Protein AF-A0A1Y4CNW3-F1 (afdb_monomer_lite)

Secondary structure (DSSP, 8-state):
-HHHHHHHHHHTT-B-TTSSBBTTSSBS-----TT-PPPPGGG--HHHHHHHHHHHTPPP--TT-HHHHHHHHHHHHT-------HHHHHHHH--B--GGG--TT-EEEES--SSSHHHHHH-EEEEE-SSSEEEEEETTEEEEEEHHHHHHHHTTSS--EEE-GGG----

Sequence (171 aa):
MRERLLAALAERGLLAADGVTTAFGEPAWREVRAGHEPQALMDAGALQRRLVECACGTAAMGEDLCAAWVERAFSRLGMGYVSGDARELCDGFCHLTDTADLLVGMIVAVARDPYGAGGWDHGHVGLYVGDDAVMDCVDGRVRRVPLELWLSAYGVASEPRWGWLGAISLA

Foldseek 3Di:
DLVVQLVVQVVVQQADPVSQAGPQRHGLFDDQDVVLAAAALVNFDPLLQQLLVLLVPQFFPAALCFVVSLQSSCVVSVHHGDDDFLLCQCVVFFDDQRSSPHYRFKKKWWNAADPDPSRHHRNAIWGHHHPQWTWTHHRRGIDIDGVRCVQNRRPSNGHITIGHGVNDDRD

Radius of gyration: 15.12 Å; chains: 1; bounding box: 32×36×40 Å

pLDDT: mean 95.81, std 3.83, range [81.25, 98.81]

Structure (mmCIF, N/CA/C/O backbone):
data_AF-A0A1Y4CNW3-F1
#
_entry.id   AF-A0A1Y4CNW3-F1
#
loop_
_atom_site.group_PDB
_atom_site.id
_atom_site.type_symbol
_atom_site.label_atom_id
_atom_site.label_alt_id
_atom_site.label_comp_id
_atom_site.label_asym_id
_atom_site.label_entity_id
_atom_site.label_seq_id
_atom_site.pdbx_PDB_ins_code
_atom_site.Cartn_x
_atom_site.Cartn_y
_atom_site.Cartn_z
_atom_site.occupancy
_atom_site.B_iso_or_equiv
_atom_site.auth_seq_id
_atom_site.auth_comp_id
_atom_site.auth_asym_id
_atom_site.auth_atom_id
_atom_site.pdbx_PDB_model_num
ATOM 1 N N . MET A 1 1 ? -6.771 -6.717 -15.193 1.00 90.31 1 MET A N 1
ATOM 2 C CA . MET A 1 1 ? -5.902 -5.858 -14.350 1.00 90.31 1 MET A CA 1
ATOM 3 C C . MET A 1 1 ? -4.453 -6.312 -14.442 1.00 90.31 1 MET A C 1
ATOM 5 O O . MET A 1 1 ? -3.651 -5.549 -14.961 1.00 90.31 1 MET A O 1
ATOM 9 N N . ARG A 1 2 ? -4.157 -7.564 -14.065 1.00 96.25 2 ARG A N 1
ATOM 10 C CA . ARG A 1 2 ? -2.844 -8.213 -14.213 1.00 96.25 2 ARG A CA 1
ATOM 11 C C . ARG A 1 2 ? -2.181 -8.007 -15.577 1.00 96.25 2 ARG A C 1
ATOM 13 O O . ARG A 1 2 ? -1.114 -7.421 -15.637 1.00 96.25 2 ARG A O 1
ATOM 20 N N . GLU A 1 3 ? -2.833 -8.403 -16.670 1.00 96.31 3 GLU A N 1
ATOM 21 C CA . GLU A 1 3 ? -2.259 -8.289 -18.026 1.00 96.31 3 GLU A CA 1
ATOM 22 C C . GLU A 1 3 ? -1.850 -6.856 -18.388 1.00 96.31 3 GLU A C 1
ATOM 24 O O . GLU A 1 3 ? -0.786 -6.638 -18.956 1.00 96.31 3 GLU A O 1
ATOM 29 N N . ARG A 1 4 ? -2.664 -5.863 -18.001 1.00 97.12 4 ARG A N 1
ATOM 30 C CA . ARG A 1 4 ? -2.356 -4.443 -18.224 1.00 97.12 4 ARG A CA 1
ATOM 31 C C . ARG A 1 4 ? -1.135 -3.993 -17.427 1.00 97.12 4 ARG A C 1
ATOM 33 O O . ARG A 1 4 ? -0.339 -3.228 -17.955 1.00 97.12 4 ARG A O 1
ATOM 40 N N . LEU A 1 5 ? -0.998 -4.447 -16.178 1.00 97.44 5 LEU A N 1
ATOM 41 C CA . LEU A 1 5 ? 0.190 -4.158 -15.376 1.00 97.44 5 LEU A CA 1
ATOM 42 C C . LEU A 1 5 ? 1.427 -4.807 -16.002 1.00 97.44 5 LEU A C 1
ATOM 44 O O . LEU A 1 5 ? 2.410 -4.117 -16.226 1.00 97.44 5 LEU A O 1
ATOM 48 N N . LEU A 1 6 ? 1.365 -6.099 -16.337 1.00 97.94 6 LEU A N 1
ATOM 49 C CA . LEU A 1 6 ? 2.497 -6.821 -16.924 1.00 97.94 6 LEU A CA 1
ATOM 50 C C . LEU A 1 6 ? 2.944 -6.199 -18.253 1.00 97.94 6 LEU A C 1
ATOM 52 O O . LEU A 1 6 ? 4.139 -6.004 -18.456 1.00 97.94 6 LEU A O 1
ATOM 56 N N . ALA A 1 7 ? 2.001 -5.810 -19.117 1.00 97.69 7 ALA A N 1
ATOM 57 C CA . ALA A 1 7 ? 2.308 -5.066 -20.338 1.00 97.69 7 ALA A CA 1
ATOM 58 C C . ALA A 1 7 ? 3.010 -3.733 -20.026 1.00 97.69 7 ALA A C 1
ATOM 60 O O . ALA A 1 7 ? 4.050 -3.434 -20.604 1.00 97.69 7 ALA A O 1
ATOM 61 N N . ALA A 1 8 ? 2.505 -2.973 -19.050 1.00 97.56 8 ALA A N 1
ATOM 62 C CA . ALA A 1 8 ? 3.096 -1.702 -18.642 1.00 97.56 8 ALA A CA 1
ATOM 63 C C . ALA A 1 8 ? 4.486 -1.843 -17.985 1.00 97.56 8 ALA A C 1
ATOM 65 O O . ALA A 1 8 ? 5.284 -0.906 -18.054 1.00 97.56 8 ALA A O 1
ATOM 66 N N . LEU A 1 9 ? 4.782 -2.978 -17.338 1.00 98.00 9 LEU A N 1
ATOM 67 C CA 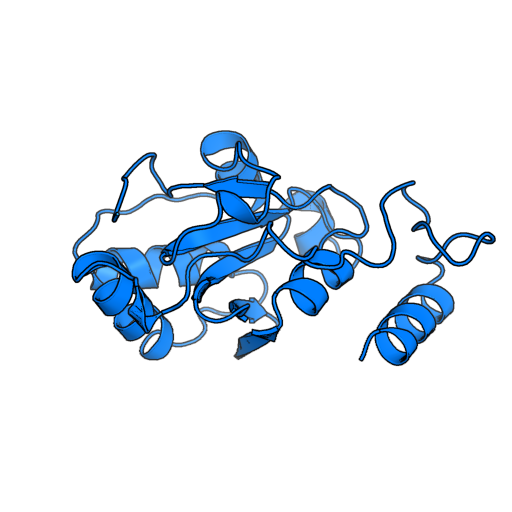. LEU A 1 9 ? 6.123 -3.308 -16.844 1.00 98.00 9 LEU A CA 1
ATOM 68 C C . LEU A 1 9 ? 7.051 -3.678 -18.004 1.00 98.00 9 LEU A C 1
ATOM 70 O O . LEU A 1 9 ? 8.180 -3.195 -18.052 1.00 98.00 9 LEU A O 1
ATOM 74 N N . ALA A 1 10 ? 6.576 -4.483 -18.958 1.00 97.69 10 ALA A N 1
ATOM 75 C CA . ALA A 1 10 ? 7.342 -4.869 -20.140 1.00 97.69 10 ALA A CA 1
ATOM 76 C C . ALA A 1 10 ? 7.722 -3.655 -21.003 1.00 97.69 10 ALA A C 1
ATOM 78 O O . ALA A 1 10 ? 8.883 -3.510 -21.373 1.00 97.69 10 ALA A O 1
ATOM 79 N N . GLU A 1 11 ? 6.781 -2.736 -21.245 1.00 97.69 11 GLU A N 1
ATOM 80 C CA . GLU A 1 11 ? 7.017 -1.476 -21.969 1.00 97.69 11 GLU A CA 1
ATOM 81 C C . GLU A 1 11 ? 8.094 -0.602 -21.308 1.00 97.69 11 GLU A C 1
ATOM 83 O O . GLU A 1 11 ? 8.808 0.131 -21.990 1.00 97.69 11 GLU A O 1
ATOM 88 N N . ARG A 1 12 ? 8.235 -0.698 -19.982 1.00 96.81 12 ARG A N 1
ATOM 89 C CA . ARG A 1 12 ? 9.254 0.014 -19.198 1.00 96.81 12 ARG A CA 1
ATOM 90 C C . ARG A 1 12 ? 10.557 -0.775 -19.025 1.00 96.81 12 ARG A C 1
ATOM 92 O O . ARG A 1 12 ? 11.463 -0.285 -18.359 1.00 96.81 12 ARG A O 1
ATOM 99 N N . GLY A 1 13 ? 10.658 -1.988 -19.572 1.00 97.69 13 GLY A N 1
ATOM 100 C CA . GLY A 1 13 ? 11.807 -2.877 -19.362 1.00 97.69 13 GLY A CA 1
ATOM 101 C C . GLY A 1 13 ? 11.943 -3.390 -17.922 1.00 97.69 13 GLY A C 1
ATOM 102 O O . GLY A 1 13 ? 13.023 -3.807 -17.518 1.00 97.69 13 GLY A O 1
ATOM 103 N N . LEU A 1 14 ? 10.861 -3.341 -17.139 1.00 97.88 14 LEU A N 1
ATOM 104 C CA . LEU A 1 14 ? 10.814 -3.770 -15.738 1.00 97.88 14 LEU A CA 1
ATOM 105 C C . LEU A 1 14 ? 10.329 -5.215 -15.573 1.00 97.88 14 LEU A C 1
ATOM 107 O O . LEU A 1 14 ? 10.399 -5.752 -14.471 1.00 97.88 14 LEU A O 1
ATOM 111 N N . LEU A 1 15 ? 9.838 -5.842 -16.644 1.00 98.25 15 LEU A N 1
ATOM 112 C CA . LEU A 1 15 ? 9.491 -7.262 -16.680 1.00 98.25 15 LEU A CA 1
ATOM 113 C C . LEU A 1 15 ? 10.678 -8.066 -17.222 1.00 98.25 15 LEU A C 1
ATOM 115 O O . LEU A 1 15 ? 11.247 -7.705 -18.254 1.00 98.25 15 LEU A O 1
ATOM 119 N N . ALA A 1 16 ? 11.041 -9.152 -16.546 1.00 97.56 16 ALA A N 1
ATOM 120 C CA . ALA A 1 16 ? 12.076 -10.059 -17.020 1.00 97.56 16 ALA A CA 1
ATOM 121 C C . ALA A 1 16 ? 11.601 -10.869 -18.239 1.00 97.56 16 ALA A C 1
ATOM 123 O O . ALA A 1 16 ? 10.411 -10.969 -18.540 1.00 97.56 16 ALA A O 1
ATOM 124 N N . ALA A 1 17 ? 12.553 -11.489 -18.939 1.00 95.62 17 ALA A N 1
ATOM 125 C CA . ALA A 1 17 ? 12.277 -12.275 -20.142 1.00 95.62 17 ALA A CA 1
ATOM 126 C C . ALA A 1 17 ? 11.401 -13.518 -19.884 1.00 95.62 17 ALA A C 1
ATOM 128 O O . ALA A 1 17 ? 10.800 -14.039 -20.821 1.00 95.62 17 ALA A O 1
ATOM 129 N N . ASP A 1 18 ? 11.324 -13.993 -18.637 1.00 95.88 18 ASP A N 1
ATOM 130 C CA . ASP A 1 18 ? 10.460 -15.112 -18.245 1.00 95.88 18 ASP A CA 1
ATOM 131 C C . ASP A 1 18 ? 8.967 -14.731 -18.177 1.00 95.88 18 ASP A C 1
ATOM 133 O O . ASP A 1 18 ? 8.112 -15.613 -18.133 1.00 95.88 18 ASP A O 1
ATOM 137 N N . GLY A 1 19 ? 8.644 -13.431 -18.181 1.00 94.25 19 GLY A N 1
ATOM 138 C CA . GLY A 1 19 ? 7.283 -12.908 -18.064 1.00 94.25 19 GLY A CA 1
ATOM 139 C C . GLY A 1 19 ? 6.626 -13.104 -16.691 1.00 94.25 19 GLY A C 1
ATOM 140 O O . GLY A 1 19 ? 5.435 -12.822 -16.547 1.00 94.25 19 GLY A O 1
ATOM 141 N N . VAL A 1 20 ? 7.368 -13.587 -15.692 1.00 96.69 20 VAL A N 1
ATOM 142 C CA . VAL A 1 20 ? 6.865 -13.935 -14.352 1.00 96.69 20 VAL A CA 1
ATOM 143 C C . VAL A 1 20 ? 7.581 -13.142 -13.260 1.00 96.69 20 VAL A C 1
ATOM 145 O O . VAL A 1 20 ? 6.958 -12.811 -12.249 1.00 96.69 20 VAL A O 1
ATOM 148 N N . THR A 1 21 ? 8.851 -12.796 -13.464 1.00 98.12 21 THR A N 1
ATOM 149 C CA . THR A 1 21 ? 9.644 -11.975 -12.547 1.00 98.12 21 THR A CA 1
ATOM 150 C C . THR A 1 21 ? 9.885 -10.577 -13.108 1.00 98.12 21 THR A C 1
ATOM 152 O O . THR A 1 21 ? 9.696 -10.300 -14.295 1.00 98.12 21 THR A O 1
ATOM 155 N N . THR A 1 22 ? 10.256 -9.648 -12.239 1.00 98.31 22 THR A N 1
ATOM 156 C CA . THR A 1 22 ? 10.699 -8.312 -12.622 1.00 98.31 22 THR A CA 1
ATOM 157 C C . THR A 1 22 ? 12.183 -8.327 -12.964 1.00 98.31 22 THR A C 1
ATOM 159 O O . THR A 1 22 ? 12.915 -9.256 -12.622 1.00 98.31 22 THR A O 1
ATOM 162 N N . ALA A 1 23 ? 12.668 -7.250 -13.576 1.00 97.69 23 ALA A N 1
ATOM 163 C CA . ALA A 1 23 ? 14.094 -7.048 -13.831 1.00 97.69 23 ALA A CA 1
ATOM 164 C C . ALA A 1 23 ? 14.964 -7.059 -12.551 1.00 97.69 23 ALA A C 1
ATOM 166 O O . ALA A 1 23 ? 16.187 -7.139 -12.648 1.00 97.69 23 ALA A O 1
ATOM 167 N N . PHE A 1 24 ? 14.348 -7.000 -11.366 1.00 97.38 24 PHE A N 1
ATOM 168 C CA . PHE A 1 24 ? 15.013 -7.038 -10.063 1.00 97.38 24 PHE A CA 1
ATOM 169 C C . PHE A 1 24 ? 14.908 -8.404 -9.365 1.00 97.38 24 PHE A C 1
ATOM 171 O O . PHE A 1 24 ? 15.371 -8.543 -8.238 1.00 97.38 24 PHE A O 1
ATOM 178 N N . GLY A 1 25 ? 14.326 -9.415 -10.021 1.00 97.31 25 GLY A N 1
ATOM 179 C CA . GLY A 1 25 ? 14.166 -10.765 -9.467 1.00 97.31 25 GLY A CA 1
ATOM 180 C C . GLY A 1 25 ? 12.958 -10.938 -8.543 1.00 97.31 25 GLY A C 1
ATOM 181 O O . GLY A 1 25 ? 12.766 -12.015 -7.984 1.00 97.31 25 GLY A O 1
ATOM 182 N N . GLU A 1 26 ? 12.124 -9.909 -8.407 1.00 97.88 26 GLU A N 1
ATOM 183 C CA . GLU A 1 26 ? 10.882 -9.955 -7.638 1.00 97.88 26 GLU A CA 1
ATOM 184 C C . GLU A 1 26 ? 9.740 -10.583 -8.458 1.00 97.88 26 GLU A C 1
ATOM 186 O O . GLU A 1 26 ? 9.756 -10.510 -9.688 1.00 97.88 26 GLU A O 1
ATOM 191 N N . PRO A 1 27 ? 8.696 -11.158 -7.838 1.00 97.81 27 PRO A N 1
ATOM 192 C CA . PRO A 1 27 ? 7.484 -11.541 -8.560 1.00 97.81 27 PRO A CA 1
ATOM 193 C C . PRO A 1 27 ? 6.848 -10.350 -9.297 1.00 97.81 27 PRO A C 1
ATOM 195 O O . PRO A 1 27 ? 6.591 -9.302 -8.703 1.00 97.81 27 PRO A O 1
ATOM 198 N N . ALA A 1 28 ? 6.524 -10.510 -10.583 1.00 97.81 28 ALA A N 1
ATOM 199 C CA . ALA A 1 28 ? 5.837 -9.473 -11.363 1.00 97.81 28 ALA A CA 1
ATOM 200 C C . ALA A 1 28 ? 4.333 -9.378 -11.044 1.00 97.81 28 ALA A C 1
ATOM 202 O O . ALA A 1 28 ? 3.678 -8.383 -11.359 1.00 97.81 28 ALA A O 1
ATOM 203 N N . TRP A 1 29 ? 3.775 -10.422 -10.426 1.00 97.88 29 TRP A N 1
ATOM 204 C CA . TRP A 1 29 ? 2.412 -10.448 -9.909 1.00 97.88 29 TRP A CA 1
ATOM 205 C C . TRP A 1 29 ? 2.372 -11.157 -8.556 1.00 97.88 29 TRP A C 1
ATOM 207 O O . TRP A 1 29 ? 2.905 -12.259 -8.422 1.00 97.88 29 TRP A O 1
ATOM 217 N N . ARG A 1 30 ? 1.721 -10.533 -7.574 1.00 96.88 30 ARG A N 1
ATOM 218 C CA . ARG A 1 30 ? 1.490 -11.064 -6.226 1.00 96.88 30 ARG A CA 1
ATOM 219 C C . ARG A 1 30 ? -0.005 -11.267 -6.033 1.00 96.88 30 ARG A C 1
ATOM 221 O O . ARG A 1 30 ? -0.749 -10.301 -5.897 1.00 96.88 30 ARG A O 1
ATOM 228 N N . GLU A 1 31 ? -0.410 -12.527 -6.079 1.00 94.44 31 GLU A N 1
ATOM 229 C CA . GLU A 1 31 ? -1.779 -12.963 -5.815 1.00 94.44 31 GLU A CA 1
ATOM 230 C C . GLU A 1 31 ? -1.973 -13.191 -4.311 1.00 94.44 31 GLU A C 1
ATOM 232 O O . GLU A 1 31 ? -1.092 -13.759 -3.655 1.00 94.44 31 GLU A O 1
ATOM 237 N N . VAL A 1 32 ? -3.122 -12.773 -3.780 1.00 94.19 32 VAL A N 1
ATOM 238 C CA . VAL A 1 32 ? -3.581 -13.166 -2.446 1.00 94.19 32 VAL A CA 1
ATOM 239 C C . VAL A 1 32 ? -4.093 -14.596 -2.558 1.00 94.19 32 VAL A C 1
ATOM 241 O O . VAL A 1 32 ? -5.064 -14.885 -3.255 1.00 94.19 32 VAL A O 1
ATOM 244 N N . ARG A 1 33 ? -3.396 -15.528 -1.909 1.00 92.38 33 ARG A N 1
ATOM 245 C CA . ARG A 1 33 ? -3.725 -16.953 -2.000 1.00 92.38 33 ARG A CA 1
ATOM 246 C C . ARG A 1 33 ? -4.970 -17.262 -1.178 1.00 92.38 33 ARG A C 1
ATOM 248 O O . ARG A 1 33 ? -5.157 -16.704 -0.102 1.00 92.38 33 ARG A O 1
ATOM 255 N N . ALA A 1 34 ? -5.756 -18.228 -1.645 1.00 92.69 34 ALA A N 1
ATOM 256 C CA . ALA A 1 34 ? -6.859 -18.764 -0.858 1.00 92.69 34 ALA A CA 1
ATOM 257 C C . ALA A 1 34 ? -6.355 -19.289 0.501 1.00 92.69 34 ALA A C 1
ATOM 259 O O . ALA A 1 34 ? -5.367 -20.028 0.548 1.00 92.69 34 ALA A O 1
ATOM 260 N N . GLY A 1 35 ? -7.029 -18.919 1.589 1.00 93.50 35 GLY A N 1
ATOM 261 C CA . GLY A 1 35 ? -6.615 -19.202 2.968 1.00 93.50 35 GLY A CA 1
ATOM 262 C C . GLY A 1 35 ? -5.583 -18.226 3.545 1.00 93.50 35 GLY A C 1
ATOM 263 O O . GLY A 1 35 ? -5.184 -18.395 4.695 1.00 93.50 35 GLY A O 1
ATOM 264 N N . HIS A 1 36 ? -5.147 -17.236 2.764 1.00 95.88 36 HIS A N 1
ATOM 265 C CA . HIS A 1 36 ? -4.262 -16.149 3.184 1.00 95.88 36 HIS A CA 1
ATOM 266 C C . HIS A 1 36 ? -4.933 -14.782 2.990 1.00 95.88 36 HIS A C 1
ATOM 268 O O . HIS A 1 36 ? -4.262 -13.774 2.755 1.00 95.88 36 HIS A O 1
ATOM 274 N N . GLU A 1 37 ? -6.265 -14.750 3.026 1.00 97.25 37 GLU A N 1
ATOM 275 C CA . GLU A 1 37 ? -7.030 -13.525 2.870 1.00 97.25 37 GLU A CA 1
ATOM 276 C C . GLU A 1 37 ? -6.763 -12.576 4.054 1.00 97.25 37 GLU A C 1
ATOM 278 O O . GLU A 1 37 ? -6.852 -12.989 5.214 1.00 97.25 37 GLU A O 1
ATOM 283 N N . PRO A 1 38 ? -6.442 -11.301 3.785 1.00 97.81 38 PRO A N 1
ATOM 284 C CA . PRO A 1 38 ? -6.257 -10.294 4.819 1.00 97.81 38 PRO A CA 1
ATOM 285 C C . PRO A 1 38 ? -7.592 -9.902 5.471 1.00 97.81 38 PRO A C 1
ATOM 287 O O . PRO A 1 38 ? -8.676 -10.143 4.938 1.00 97.81 38 PRO A O 1
ATOM 290 N N . GLN A 1 39 ? -7.530 -9.234 6.626 1.00 98.50 39 GLN A N 1
ATOM 291 C CA . GLN A 1 39 ? -8.725 -8.888 7.407 1.00 98.50 39 GLN A CA 1
ATOM 292 C C . GLN A 1 39 ? -9.744 -8.074 6.585 1.00 98.50 39 GLN A C 1
ATOM 294 O O . GLN A 1 39 ? -9.403 -7.031 6.018 1.00 98.50 39 GLN A O 1
ATOM 299 N N . ALA A 1 40 ? -11.010 -8.499 6.571 1.00 98.38 40 ALA A N 1
ATOM 300 C CA . ALA A 1 40 ? -12.108 -7.721 5.999 1.00 98.38 40 ALA A CA 1
ATOM 301 C C . ALA A 1 40 ? -12.436 -6.498 6.873 1.00 98.38 40 ALA A C 1
ATOM 303 O O . ALA A 1 40 ? -12.313 -6.537 8.100 1.00 98.38 40 ALA A O 1
ATOM 304 N N . LEU A 1 41 ? -12.918 -5.404 6.276 1.00 98.19 41 LEU A N 1
ATOM 305 C CA . LEU A 1 41 ? -13.235 -4.182 7.029 1.00 98.19 41 LEU A CA 1
ATOM 306 C C . LEU A 1 41 ? -14.338 -4.415 8.074 1.00 98.19 41 LEU A C 1
ATOM 308 O O . LEU A 1 41 ? -14.353 -3.771 9.125 1.00 98.19 41 LEU A O 1
ATOM 312 N N . MET A 1 42 ? -15.257 -5.343 7.804 1.00 97.62 42 MET A N 1
ATOM 313 C CA . MET A 1 42 ? -16.333 -5.686 8.736 1.00 97.62 42 MET A CA 1
ATOM 314 C C . MET A 1 42 ? -15.847 -6.407 10.000 1.00 97.62 42 MET A C 1
ATOM 316 O O . MET A 1 42 ? -16.476 -6.262 11.049 1.00 97.62 42 MET A O 1
ATOM 320 N N . ASP A 1 43 ? -14.710 -7.099 9.916 1.00 98.00 43 ASP A N 1
ATOM 321 C CA . ASP A 1 43 ? -14.087 -7.820 11.031 1.00 98.00 43 ASP A CA 1
ATOM 322 C C . ASP A 1 43 ? -13.113 -6.934 11.825 1.00 98.00 43 ASP A C 1
ATOM 324 O O . ASP A 1 43 ? -12.514 -7.369 12.809 1.00 98.00 43 ASP A O 1
ATOM 328 N N . ALA A 1 44 ? -12.943 -5.677 11.409 1.00 98.06 44 ALA A N 1
ATOM 329 C CA . ALA A 1 44 ? -12.034 -4.735 12.038 1.00 98.06 44 ALA A CA 1
ATOM 330 C C . ALA A 1 44 ? -12.584 -4.166 13.359 1.00 98.06 44 ALA A C 1
ATOM 332 O O . ALA A 1 44 ? -13.770 -3.841 13.513 1.00 98.06 44 ALA A O 1
ATOM 333 N N . GLY A 1 45 ? -11.692 -3.954 14.323 1.00 98.25 45 GLY A N 1
ATOM 334 C CA . GLY A 1 45 ? -11.958 -3.255 15.573 1.00 98.25 45 GLY A CA 1
ATOM 335 C C . GLY A 1 45 ? -12.380 -1.796 15.366 1.00 98.25 45 GLY A C 1
ATOM 336 O O . GLY A 1 45 ? -12.283 -1.220 14.279 1.00 98.25 45 GLY A O 1
ATOM 337 N N . ALA A 1 46 ? -12.874 -1.166 16.434 1.00 97.81 46 ALA A N 1
ATOM 338 C CA . ALA A 1 46 ? -13.379 0.206 16.364 1.00 97.81 46 ALA A CA 1
ATOM 339 C C . ALA A 1 46 ? -12.281 1.225 16.000 1.00 97.81 46 ALA A C 1
ATOM 341 O O . ALA A 1 46 ? -12.530 2.135 15.211 1.00 97.81 46 ALA A O 1
ATOM 342 N N . LEU A 1 47 ? -11.063 1.074 16.538 1.00 97.62 47 LEU A N 1
ATOM 343 C CA . LEU A 1 47 ? -9.943 1.970 16.223 1.00 97.62 47 LEU A CA 1
ATOM 344 C C . LEU A 1 47 ? -9.451 1.802 14.784 1.00 97.62 47 LEU A C 1
ATOM 346 O O . LEU A 1 47 ? -9.219 2.807 14.116 1.00 97.62 47 LEU A O 1
ATOM 350 N N . GLN A 1 48 ? -9.369 0.565 14.291 1.00 98.56 48 GLN A N 1
ATOM 351 C CA . GLN A 1 48 ? -9.024 0.271 12.897 1.00 98.56 48 GLN A CA 1
ATOM 352 C C . GLN A 1 48 ? -9.999 0.958 11.929 1.00 98.56 48 GLN A C 1
ATOM 354 O O . GLN A 1 48 ? -9.577 1.702 11.046 1.00 98.56 48 GLN A O 1
ATOM 359 N N . ARG A 1 49 ? -11.314 0.803 12.143 1.00 98.50 49 ARG A N 1
ATOM 360 C CA . ARG A 1 49 ? -12.348 1.465 11.324 1.00 98.50 49 ARG A CA 1
ATOM 361 C C . ARG A 1 49 ? -12.262 2.988 11.385 1.00 98.50 49 ARG A C 1
ATOM 363 O O . ARG A 1 49 ? -12.310 3.643 10.347 1.00 98.50 49 ARG A O 1
ATOM 370 N N . ARG A 1 50 ? -12.054 3.555 12.578 1.00 98.25 50 ARG A N 1
ATOM 371 C CA . ARG A 1 50 ? -11.847 5.003 12.731 1.00 98.25 50 ARG A CA 1
ATOM 372 C C . ARG A 1 50 ? -10.611 5.499 11.982 1.00 98.25 50 ARG A C 1
ATOM 374 O O . ARG A 1 50 ? -10.644 6.604 11.445 1.00 98.25 50 ARG A O 1
ATOM 381 N N . LEU A 1 51 ? -9.529 4.720 11.923 1.00 98.38 51 LEU A N 1
ATOM 382 C CA . LEU A 1 51 ? -8.359 5.091 11.125 1.00 98.38 51 LEU A CA 1
ATOM 383 C C . LEU A 1 51 ? -8.699 5.133 9.632 1.00 98.38 51 LEU A C 1
ATOM 385 O O . LEU A 1 51 ? -8.313 6.083 8.955 1.00 98.38 51 LEU A O 1
ATOM 389 N N . VAL A 1 52 ? -9.456 4.152 9.131 1.00 98.44 52 VAL A N 1
ATOM 390 C CA . VAL A 1 52 ? -9.915 4.131 7.732 1.00 98.44 52 VAL A CA 1
ATOM 391 C C . VAL A 1 52 ? -10.760 5.368 7.411 1.00 98.44 52 VAL A C 1
ATOM 393 O O . VAL A 1 52 ? -10.538 6.012 6.386 1.00 98.44 52 VAL A O 1
ATOM 396 N N . GLU A 1 53 ? -11.670 5.766 8.303 1.00 98.19 53 GLU A N 1
ATOM 397 C CA . GLU A 1 53 ? -12.432 7.018 8.170 1.00 98.19 53 GLU A CA 1
ATOM 398 C C . GLU A 1 53 ? -11.512 8.251 8.133 1.00 98.19 53 GLU A C 1
ATOM 400 O O . GLU A 1 53 ? -11.672 9.129 7.278 1.00 98.19 53 GLU A O 1
ATOM 405 N N . CYS A 1 54 ? -10.508 8.310 9.018 1.00 97.94 54 CYS A N 1
ATOM 406 C CA . CYS A 1 54 ? -9.522 9.391 9.031 1.00 97.94 54 CYS A CA 1
ATOM 407 C C . CYS A 1 54 ? -8.734 9.448 7.717 1.00 97.94 54 CYS A C 1
ATOM 409 O O . CYS A 1 54 ? -8.551 10.538 7.169 1.00 97.94 54 CYS A O 1
ATOM 411 N N . ALA A 1 55 ? -8.306 8.298 7.195 1.00 97.50 55 ALA A N 1
ATOM 412 C CA . ALA A 1 55 ? -7.596 8.185 5.926 1.00 97.50 55 ALA A CA 1
ATOM 413 C C . ALA A 1 55 ? -8.467 8.659 4.754 1.00 97.50 55 ALA A C 1
ATOM 415 O O . ALA A 1 55 ? -8.022 9.490 3.963 1.00 97.50 55 ALA A O 1
ATOM 416 N N . CYS A 1 56 ? -9.736 8.238 4.700 1.00 96.94 56 CYS A N 1
ATOM 417 C CA . CYS A 1 56 ? -10.701 8.690 3.692 1.00 96.94 56 CYS A CA 1
ATOM 418 C C . CYS A 1 56 ? -10.920 10.208 3.718 1.00 96.94 56 CYS A C 1
ATOM 420 O O . CYS A 1 56 ? -11.067 10.832 2.670 1.00 96.94 56 CYS A O 1
ATOM 422 N N . GLY A 1 57 ? -10.930 10.819 4.906 1.00 96.06 57 GLY A N 1
ATOM 423 C CA . GLY A 1 57 ? -11.072 12.268 5.048 1.00 96.06 57 GLY A CA 1
ATOM 424 C C . GLY A 1 57 ? -9.784 13.063 4.813 1.00 96.06 57 GLY A C 1
ATOM 425 O O . GLY A 1 57 ? -9.828 14.299 4.823 1.00 96.06 57 GLY A O 1
ATOM 426 N N . THR A 1 58 ? -8.623 12.413 4.693 1.00 96.25 58 THR A N 1
ATOM 427 C CA . THR A 1 58 ? -7.317 13.084 4.607 1.00 96.25 58 THR A CA 1
ATOM 428 C C . THR A 1 58 ? -6.985 13.431 3.163 1.00 96.25 58 THR A C 1
ATOM 430 O O . THR A 1 58 ? -6.848 12.552 2.319 1.00 96.25 58 THR A O 1
ATOM 433 N N . ALA A 1 59 ? -6.846 14.730 2.883 1.00 93.62 59 ALA A N 1
ATOM 434 C CA . ALA A 1 59 ? -6.446 15.226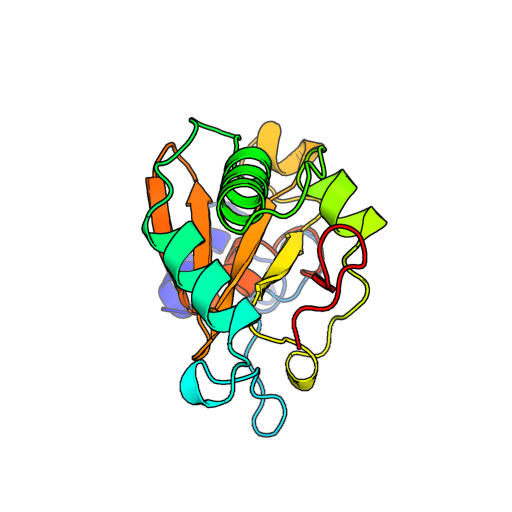 1.570 1.00 93.62 59 ALA A CA 1
ATOM 435 C C . ALA A 1 59 ? -4.996 14.839 1.237 1.00 93.62 59 ALA A C 1
ATOM 437 O O . ALA A 1 59 ? -4.176 14.655 2.137 1.00 93.62 59 ALA A O 1
ATOM 438 N N . ALA A 1 60 ? -4.682 14.764 -0.058 1.00 91.50 60 ALA A N 1
ATOM 439 C CA . ALA A 1 60 ? -3.315 14.560 -0.524 1.00 91.50 60 ALA A CA 1
ATOM 440 C C . ALA A 1 60 ? -2.393 15.690 -0.034 1.00 91.50 60 ALA A C 1
ATOM 442 O O . ALA A 1 60 ? -2.800 16.853 0.008 1.00 91.50 60 ALA A O 1
ATOM 443 N N . MET A 1 61 ? -1.158 15.340 0.330 1.00 81.69 61 MET A N 1
ATOM 444 C CA . MET A 1 61 ? -0.188 16.282 0.906 1.00 81.69 61 MET A CA 1
ATOM 445 C C . MET A 1 61 ? 0.792 16.857 -0.134 1.00 81.69 61 MET A C 1
ATOM 447 O O . MET A 1 61 ? 1.478 17.826 0.170 1.00 81.69 61 MET A O 1
ATOM 451 N N . GLY A 1 62 ? 0.821 16.310 -1.355 1.00 81.25 62 GLY A N 1
ATOM 452 C CA . GLY A 1 62 ? 1.702 16.709 -2.461 1.00 81.25 62 GLY A CA 1
ATOM 453 C C . GLY A 1 62 ? 2.278 15.494 -3.196 1.00 81.25 62 GLY A C 1
ATOM 454 O O . GLY A 1 62 ? 1.899 14.358 -2.902 1.00 81.25 62 GLY A O 1
ATOM 455 N N . GLU A 1 63 ? 3.161 15.732 -4.165 1.00 81.25 63 GLU A N 1
ATOM 456 C CA . GLU A 1 63 ? 3.983 14.680 -4.787 1.00 81.25 63 GLU A CA 1
ATOM 457 C C . GLU A 1 63 ? 5.006 14.149 -3.769 1.00 81.25 63 GLU A C 1
ATOM 459 O O . GLU A 1 63 ? 5.440 14.899 -2.898 1.00 81.25 63 GLU A O 1
ATOM 464 N N . ASP A 1 64 ? 5.331 12.853 -3.830 1.00 81.56 64 ASP A N 1
ATOM 465 C CA . ASP A 1 64 ? 6.297 12.168 -2.948 1.00 81.56 64 ASP A CA 1
ATOM 466 C C . ASP A 1 64 ? 6.036 12.273 -1.427 1.00 81.56 64 ASP A C 1
ATOM 468 O O . ASP A 1 64 ? 6.905 12.001 -0.603 1.00 81.56 64 ASP A O 1
ATOM 472 N N . LEU A 1 65 ? 4.810 12.619 -1.022 1.00 91.69 65 LEU A N 1
ATOM 473 C CA . LEU A 1 65 ? 4.412 12.784 0.383 1.00 91.69 65 LEU A CA 1
ATOM 474 C C . LEU A 1 65 ? 3.471 11.668 0.870 1.00 91.69 65 LEU A C 1
ATOM 476 O O . LEU A 1 65 ? 2.551 11.909 1.658 1.00 91.69 65 LEU A O 1
ATOM 480 N N . CYS A 1 66 ? 3.701 10.433 0.410 1.00 95.44 66 CYS A N 1
ATOM 481 C CA . CYS A 1 66 ? 2.913 9.256 0.793 1.00 95.44 66 CYS A CA 1
ATOM 482 C C . CYS A 1 66 ? 2.979 8.976 2.305 1.00 95.44 66 CYS A C 1
ATOM 484 O O . CYS A 1 66 ? 1.937 8.819 2.946 1.00 95.44 66 CYS A O 1
ATOM 486 N N . ALA A 1 67 ? 4.175 9.025 2.899 1.00 95.81 67 ALA A N 1
ATOM 487 C CA . ALA A 1 67 ? 4.370 8.845 4.337 1.00 95.81 67 ALA A CA 1
ATOM 488 C C . ALA A 1 67 ? 3.698 9.957 5.162 1.00 95.81 67 ALA A C 1
ATOM 490 O O . ALA A 1 67 ? 2.985 9.669 6.122 1.00 95.81 67 ALA A O 1
ATOM 491 N N . ALA A 1 68 ? 3.813 11.217 4.730 1.00 94.94 68 ALA A N 1
ATOM 492 C CA . ALA A 1 68 ? 3.163 12.346 5.399 1.00 94.94 68 ALA A CA 1
ATOM 493 C C . ALA A 1 68 ? 1.625 12.252 5.361 1.00 94.94 68 ALA A C 1
ATOM 495 O O . ALA A 1 68 ? 0.944 12.681 6.296 1.00 94.94 68 ALA A O 1
ATOM 496 N N . TRP A 1 69 ? 1.051 11.682 4.295 1.00 96.56 69 TRP A N 1
ATOM 497 C CA . TRP A 1 69 ? -0.385 11.400 4.233 1.00 96.56 69 TRP A CA 1
ATOM 498 C C . TRP A 1 69 ? -0.804 10.330 5.255 1.00 96.56 69 TRP A C 1
ATOM 500 O O . TRP A 1 69 ? -1.789 10.534 5.971 1.00 96.56 69 TRP A O 1
ATOM 510 N N . VAL A 1 70 ? -0.040 9.236 5.382 1.00 96.62 70 VAL A N 1
ATOM 511 C CA . VAL A 1 70 ? -0.277 8.201 6.406 1.00 96.62 70 VAL A CA 1
A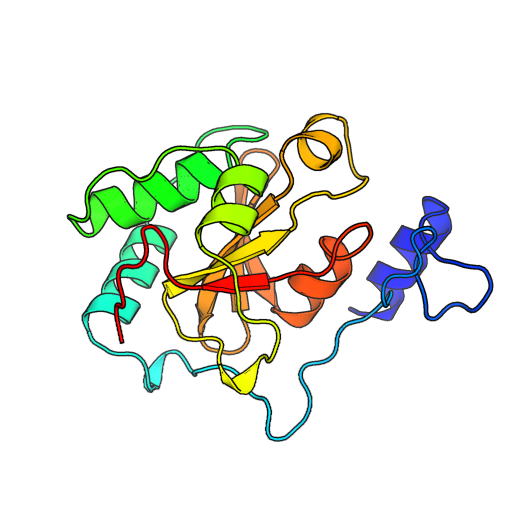TOM 512 C C . VAL A 1 70 ? -0.171 8.804 7.809 1.00 96.62 70 VAL A C 1
ATOM 514 O O . VAL A 1 70 ? -1.100 8.679 8.607 1.00 96.62 70 VAL A O 1
ATOM 517 N N . GLU A 1 71 ? 0.908 9.533 8.092 1.00 95.25 71 GLU A N 1
ATOM 518 C CA . GLU A 1 71 ? 1.132 10.230 9.362 1.00 95.25 71 GLU A CA 1
ATOM 519 C C . GLU A 1 71 ? -0.046 11.155 9.711 1.00 95.25 71 GLU A C 1
ATOM 521 O O . GLU A 1 71 ? -0.542 11.165 10.840 1.00 95.25 71 GLU A O 1
ATOM 526 N N . ARG A 1 72 ? -0.577 11.889 8.725 1.00 95.06 72 ARG A N 1
ATOM 527 C CA . ARG A 1 72 ? -1.740 12.765 8.905 1.00 95.06 72 ARG A CA 1
ATOM 528 C C . ARG A 1 72 ? -3.018 11.996 9.246 1.00 95.06 72 ARG A C 1
ATOM 530 O O . ARG A 1 72 ? -3.811 12.497 10.050 1.00 95.06 72 ARG A O 1
ATOM 537 N N . ALA A 1 73 ? -3.232 10.816 8.667 1.00 96.00 73 ALA A N 1
ATOM 538 C CA . ALA A 1 73 ? -4.371 9.965 9.005 1.00 96.00 73 ALA A CA 1
ATOM 539 C C . ALA A 1 73 ? -4.293 9.483 10.466 1.00 96.00 73 ALA A C 1
ATOM 541 O O . ALA A 1 73 ? -5.278 9.599 11.199 1.00 96.00 73 ALA A O 1
ATOM 542 N N . PHE A 1 74 ? -3.112 9.048 10.920 1.00 96.00 74 PHE A N 1
ATOM 543 C CA . PHE A 1 74 ? -2.868 8.664 12.319 1.00 96.00 74 PHE A CA 1
ATOM 544 C C . PHE A 1 74 ? -2.990 9.852 13.286 1.00 96.00 74 PHE A C 1
ATOM 546 O O . PHE A 1 74 ? -3.642 9.741 14.326 1.00 96.00 74 PHE A O 1
ATOM 553 N N . SER A 1 75 ? -2.471 11.022 12.907 1.00 94.75 75 SER A N 1
ATOM 554 C CA . SER A 1 75 ? -2.619 12.268 13.669 1.00 94.75 75 SER A CA 1
ATOM 555 C C . SER A 1 75 ? -4.090 12.622 13.918 1.00 94.75 75 SER A C 1
ATOM 557 O O . SER A 1 75 ? -4.484 12.954 15.036 1.00 94.75 75 SER A O 1
ATOM 559 N N . ARG A 1 76 ? -4.947 12.474 12.900 1.00 95.19 76 ARG A N 1
ATOM 560 C CA . ARG A 1 76 ? -6.400 12.702 13.018 1.00 95.19 76 ARG A CA 1
ATOM 561 C C . ARG A 1 76 ? -7.116 11.668 13.882 1.00 95.19 76 ARG A C 1
ATOM 563 O O . ARG A 1 76 ? -8.126 12.001 14.501 1.00 95.19 76 ARG A O 1
ATOM 570 N N . LEU A 1 77 ? -6.591 10.446 13.962 1.00 95.19 77 LEU A N 1
ATOM 571 C CA . LEU A 1 77 ? -7.080 9.435 14.900 1.00 95.19 77 LEU A CA 1
ATOM 572 C C . LEU A 1 77 ? -6.789 9.816 16.365 1.00 95.19 77 LEU A C 1
ATOM 574 O O . LEU A 1 77 ? -7.444 9.292 17.269 1.00 95.19 77 LEU A O 1
ATOM 578 N N . GLY A 1 78 ? -5.857 10.750 16.592 1.00 93.69 78 GLY A N 1
ATOM 579 C CA . GLY A 1 78 ? -5.351 11.147 17.906 1.00 93.69 78 GLY A CA 1
ATOM 580 C C . GLY A 1 78 ? -4.082 10.397 18.311 1.00 93.69 78 GLY A C 1
ATOM 581 O O . GLY A 1 78 ? -3.677 10.472 19.469 1.00 93.69 78 GLY A O 1
ATOM 582 N N . MET A 1 79 ? -3.464 9.667 17.380 1.00 85.81 79 MET A N 1
ATOM 583 C CA . MET A 1 79 ? -2.157 9.054 17.591 1.00 85.81 79 MET A CA 1
ATOM 584 C C . MET A 1 79 ? -1.074 10.070 17.240 1.00 85.81 79 MET A C 1
ATOM 586 O O . MET A 1 79 ? -1.264 10.899 16.356 1.00 85.81 79 MET A O 1
ATOM 590 N N . GLY A 1 80 ? 0.025 10.077 17.992 1.00 82.62 80 GLY A N 1
ATOM 591 C CA . GLY A 1 80 ? 1.114 11.031 17.787 1.00 82.62 80 GLY A CA 1
ATOM 592 C C . GLY A 1 80 ? 1.765 10.921 16.405 1.00 82.62 80 GLY A C 1
ATOM 593 O O . GLY A 1 80 ? 1.347 10.152 15.541 1.00 82.62 80 GLY A O 1
ATOM 594 N N . TYR A 1 81 ? 2.824 11.696 16.205 1.00 82.44 81 TYR A N 1
ATOM 595 C CA . TYR A 1 81 ? 3.550 11.707 14.942 1.00 82.44 81 TYR A CA 1
ATOM 596 C C . TYR A 1 81 ? 4.600 10.595 14.911 1.00 82.44 81 TYR A C 1
ATOM 598 O O . TYR A 1 81 ? 5.448 10.510 15.800 1.00 82.44 81 TYR A O 1
ATOM 606 N N . VAL A 1 82 ? 4.538 9.764 13.873 1.00 84.19 82 VAL A N 1
ATOM 607 C CA . VAL A 1 82 ? 5.616 8.857 13.474 1.00 84.19 82 VAL A CA 1
ATOM 608 C C . VAL A 1 82 ? 6.100 9.362 12.124 1.00 84.19 82 VAL A C 1
ATOM 610 O O . VAL A 1 82 ? 5.404 9.200 11.126 1.00 84.19 82 VAL A O 1
ATOM 613 N N . SER A 1 83 ? 7.245 10.041 12.131 1.00 86.56 83 SER A N 1
ATOM 614 C CA . SER A 1 83 ? 7.826 10.678 10.951 1.00 86.56 83 SER A CA 1
ATOM 615 C C . SER A 1 83 ? 8.861 9.781 10.289 1.00 86.56 83 SER A C 1
ATOM 617 O O . SER A 1 83 ? 9.573 9.046 10.973 1.00 86.56 83 SER A O 1
ATOM 619 N N . GLY A 1 84 ? 9.002 9.938 8.984 1.00 91.88 84 GLY A N 1
ATOM 620 C CA . GLY A 1 84 ? 10.035 9.307 8.179 1.00 91.88 84 GLY A CA 1
ATOM 621 C C . GLY A 1 84 ? 9.579 9.199 6.734 1.00 91.88 84 GLY A C 1
ATOM 622 O O . GLY A 1 84 ? 8.421 9.491 6.415 1.00 91.88 84 GLY A O 1
ATOM 623 N N . ASP A 1 85 ? 10.482 8.785 5.861 1.00 94.88 85 ASP A N 1
ATOM 624 C CA . ASP A 1 85 ? 10.113 8.371 4.513 1.00 94.88 85 ASP A CA 1
ATOM 625 C C . ASP A 1 85 ? 9.559 6.932 4.484 1.00 94.88 85 ASP A C 1
ATOM 627 O O . ASP A 1 85 ? 9.571 6.211 5.485 1.00 94.88 85 ASP A O 1
ATOM 631 N N . ALA A 1 86 ? 9.011 6.493 3.348 1.00 96.56 86 ALA A N 1
ATOM 632 C CA . ALA A 1 86 ? 8.373 5.179 3.275 1.00 96.56 86 ALA A CA 1
ATOM 633 C C . ALA A 1 86 ? 9.352 4.012 3.507 1.00 96.56 86 ALA A C 1
ATOM 635 O O . ALA A 1 86 ? 8.936 2.980 4.038 1.00 96.56 86 ALA A O 1
ATOM 636 N N . ARG A 1 87 ? 10.641 4.169 3.182 1.00 97.56 87 ARG A N 1
ATOM 637 C CA . ARG A 1 87 ? 11.697 3.198 3.479 1.00 97.56 87 ARG A CA 1
ATOM 638 C C . ARG A 1 87 ? 11.949 3.126 4.974 1.00 97.56 87 ARG A C 1
ATOM 640 O O . ARG A 1 87 ? 11.939 2.024 5.510 1.00 97.56 87 ARG A O 1
ATOM 647 N N . GLU A 1 88 ? 12.124 4.261 5.642 1.00 97.31 88 GLU A N 1
ATOM 648 C CA . GLU A 1 88 ? 12.317 4.315 7.094 1.00 97.31 88 GLU A CA 1
ATOM 649 C C . GLU A 1 88 ? 11.133 3.677 7.82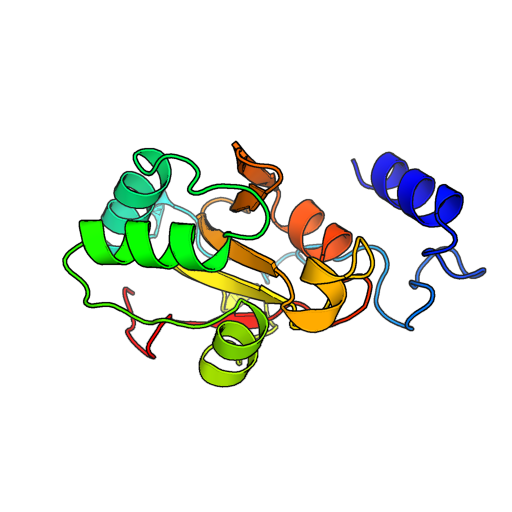9 1.00 97.31 88 GLU A C 1
ATOM 651 O O . GLU A 1 88 ? 11.327 2.874 8.745 1.00 97.31 88 GLU A O 1
ATOM 656 N N . LEU A 1 89 ? 9.901 3.960 7.387 1.00 97.31 89 LEU A N 1
ATOM 657 C CA . LEU A 1 89 ? 8.704 3.325 7.940 1.00 97.31 89 LEU A CA 1
ATOM 658 C C . LEU A 1 89 ? 8.669 1.815 7.660 1.00 97.31 89 LEU A C 1
ATOM 660 O O . LEU A 1 89 ? 8.312 1.036 8.545 1.00 97.31 89 LEU A O 1
ATOM 664 N N . CYS A 1 90 ? 9.054 1.392 6.453 1.00 97.38 90 CYS A N 1
ATOM 665 C CA . CYS A 1 90 ? 9.109 -0.019 6.078 1.00 97.38 90 CYS A CA 1
ATOM 666 C C . CYS A 1 90 ? 10.136 -0.788 6.919 1.00 97.38 90 CYS A C 1
ATOM 668 O O . CYS A 1 90 ? 9.819 -1.836 7.473 1.00 97.38 90 CYS A O 1
ATOM 670 N N . ASP A 1 91 ? 11.356 -0.273 7.044 1.00 96.75 91 ASP A N 1
ATOM 671 C CA . ASP A 1 91 ? 12.431 -0.924 7.796 1.00 96.75 91 ASP A CA 1
ATOM 672 C C . ASP A 1 91 ? 12.172 -0.903 9.309 1.00 96.75 91 ASP A C 1
ATOM 674 O O . ASP A 1 91 ? 12.520 -1.854 10.012 1.00 96.75 91 ASP A O 1
ATOM 678 N N . GLY A 1 92 ? 11.534 0.158 9.812 1.00 97.00 92 GLY A N 1
ATOM 679 C CA . GLY A 1 92 ? 11.245 0.324 11.234 1.00 97.00 92 GLY A CA 1
ATOM 680 C C . GLY A 1 92 ? 10.027 -0.450 11.739 1.00 97.00 92 GLY A C 1
ATOM 681 O O . GLY A 1 92 ? 10.017 -0.844 12.904 1.00 97.00 92 GLY A O 1
ATOM 682 N N . PHE A 1 93 ? 9.000 -0.650 10.901 1.00 97.25 93 PHE A N 1
ATOM 683 C CA . PHE A 1 93 ? 7.691 -1.130 11.367 1.00 97.25 93 PHE A CA 1
ATOM 684 C C . PHE A 1 93 ? 7.066 -2.253 10.533 1.00 97.25 93 PHE A C 1
ATOM 686 O O . PHE A 1 93 ? 6.091 -2.854 10.990 1.00 97.25 93 PHE A O 1
ATOM 693 N N . CYS A 1 94 ? 7.590 -2.557 9.341 1.00 97.94 94 CYS A N 1
ATOM 694 C CA . CYS A 1 94 ? 7.040 -3.603 8.483 1.00 97.94 94 CYS A CA 1
ATOM 695 C C . CYS A 1 94 ? 7.882 -4.882 8.548 1.00 97.94 94 CYS A C 1
ATOM 697 O O . CYS A 1 94 ? 8.940 -4.988 7.926 1.00 97.94 94 CYS A O 1
ATOM 699 N N . HIS A 1 95 ? 7.391 -5.880 9.281 1.00 96.75 95 HIS A N 1
ATOM 700 C CA . HIS A 1 95 ? 8.091 -7.155 9.497 1.00 96.75 95 HIS A CA 1
ATOM 701 C C . HIS A 1 95 ? 7.309 -8.375 9.000 1.00 96.75 95 HIS A C 1
ATOM 703 O O . HIS A 1 95 ? 7.820 -9.491 9.064 1.00 96.75 95 HIS A O 1
ATOM 709 N N . LEU A 1 96 ? 6.082 -8.170 8.522 1.00 97.94 96 LEU A N 1
ATOM 710 C CA . LEU A 1 96 ? 5.191 -9.221 8.048 1.00 97.94 96 LEU A CA 1
ATOM 711 C C . LEU A 1 96 ? 5.159 -9.246 6.515 1.00 97.94 96 LEU A C 1
ATOM 713 O O . LEU A 1 96 ? 5.233 -8.194 5.873 1.00 97.94 96 LEU A O 1
ATOM 717 N N . THR A 1 97 ? 5.034 -10.452 5.958 1.00 96.56 97 THR A N 1
ATOM 718 C CA . THR A 1 97 ? 4.963 -10.722 4.509 1.00 96.56 97 THR A CA 1
ATOM 719 C C . THR A 1 97 ? 3.866 -11.720 4.120 1.00 96.56 97 THR A C 1
ATOM 721 O O . THR A 1 97 ? 3.575 -11.860 2.933 1.00 96.56 97 THR A O 1
ATOM 724 N N . ASP A 1 98 ? 3.213 -12.386 5.083 1.00 97.25 98 ASP A N 1
ATOM 725 C CA . ASP A 1 98 ? 2.059 -13.262 4.829 1.00 97.25 98 ASP A CA 1
ATOM 726 C C . ASP A 1 98 ? 0.738 -12.487 4.941 1.00 97.25 98 ASP A C 1
ATOM 728 O O . ASP A 1 98 ? 0.477 -11.821 5.947 1.00 97.25 98 ASP A O 1
ATOM 732 N N . THR A 1 99 ? -0.041 -12.444 3.852 1.00 97.62 99 THR A N 1
ATOM 733 C CA . THR A 1 99 ? -1.242 -11.599 3.768 1.00 97.62 99 THR A CA 1
ATOM 734 C C . THR A 1 99 ? -2.310 -12.021 4.770 1.00 97.62 99 THR A C 1
ATOM 736 O O . THR A 1 99 ? -3.125 -11.186 5.145 1.00 97.62 99 THR A O 1
ATOM 739 N N . ALA A 1 100 ? -2.244 -13.251 5.289 1.00 97.69 100 ALA A N 1
ATOM 740 C CA . ALA A 1 100 ? -3.071 -13.696 6.408 1.00 97.69 100 ALA A CA 1
ATOM 741 C C . ALA A 1 100 ? -2.868 -12.842 7.678 1.00 97.69 100 ALA A C 1
ATOM 743 O O . ALA A 1 100 ? -3.794 -12.673 8.470 1.00 97.69 100 ALA A O 1
ATOM 744 N N . ASP A 1 101 ? -1.670 -12.274 7.862 1.00 98.00 101 ASP A N 1
ATOM 745 C CA . ASP A 1 101 ? -1.323 -11.430 9.011 1.00 98.00 101 ASP A CA 1
ATOM 746 C C . ASP A 1 101 ? -1.624 -9.939 8.770 1.00 98.00 101 ASP A C 1
ATOM 748 O O . ASP A 1 101 ? -1.393 -9.100 9.647 1.00 98.00 101 ASP A O 1
ATOM 752 N N . LEU A 1 102 ? -2.104 -9.568 7.577 1.00 98.62 102 LEU A N 1
ATOM 753 C CA . LEU A 1 102 ? -2.372 -8.177 7.229 1.00 98.62 102 LEU A CA 1
ATOM 754 C C . LEU A 1 102 ? -3.724 -7.722 7.798 1.00 98.62 102 LEU A C 1
ATOM 756 O O . LEU A 1 102 ? -4.799 -8.125 7.345 1.00 98.62 102 LEU A O 1
ATOM 760 N N . LEU A 1 103 ? -3.658 -6.824 8.782 1.00 98.75 103 LEU A N 1
ATOM 761 C CA . LEU A 1 103 ? -4.819 -6.298 9.500 1.00 98.75 103 LEU A CA 1
ATOM 762 C C . LEU A 1 103 ? -5.134 -4.852 9.110 1.00 98.75 103 LEU A C 1
ATOM 764 O O . LEU A 1 103 ? -4.246 -4.061 8.785 1.00 98.75 103 LEU A O 1
ATOM 768 N N . VAL A 1 104 ? -6.416 -4.482 9.171 1.00 98.81 104 VAL A N 1
ATOM 769 C CA . VAL A 1 104 ? -6.899 -3.133 8.836 1.00 98.81 104 VAL A CA 1
ATOM 770 C C . VAL A 1 104 ? -6.162 -2.086 9.668 1.00 98.81 104 VAL A C 1
ATOM 772 O O . VAL A 1 104 ? -6.074 -2.180 10.891 1.00 98.81 104 VAL A O 1
ATOM 775 N N . GLY A 1 105 ? -5.640 -1.057 9.010 1.00 98.38 105 GLY A N 1
ATOM 776 C CA . GLY A 1 105 ? -4.866 0.001 9.648 1.00 98.38 105 GLY A CA 1
ATOM 777 C C . GLY A 1 105 ? -3.361 -0.263 9.742 1.00 98.38 105 GLY A C 1
ATOM 778 O O . GLY A 1 105 ? -2.634 0.647 10.139 1.00 98.38 105 GLY A O 1
ATOM 779 N N . MET A 1 106 ? -2.872 -1.446 9.358 1.00 98.81 106 MET A N 1
ATOM 780 C CA . MET A 1 106 ? -1.440 -1.636 9.121 1.00 98.81 106 MET A CA 1
ATOM 781 C C . MET A 1 106 ? -0.988 -0.819 7.909 1.00 98.81 106 MET A C 1
ATOM 783 O O . MET A 1 106 ? -1.721 -0.664 6.924 1.00 98.81 106 MET A O 1
ATOM 787 N N . ILE A 1 107 ? 0.241 -0.311 7.976 1.00 98.62 107 ILE A N 1
ATOM 788 C CA . ILE A 1 107 ? 0.891 0.275 6.807 1.00 98.62 107 ILE A CA 1
ATOM 789 C C . ILE A 1 107 ? 1.380 -0.846 5.892 1.00 98.62 107 ILE A C 1
ATOM 791 O O . ILE A 1 107 ? 1.832 -1.884 6.370 1.00 98.62 107 ILE A O 1
ATOM 795 N N . VAL A 1 108 ? 1.290 -0.629 4.584 1.00 98.69 108 VAL A N 1
ATOM 796 C CA . VAL A 1 108 ? 1.835 -1.517 3.550 1.00 98.69 108 VAL A CA 1
ATOM 797 C C . VAL A 1 108 ? 2.892 -0.717 2.806 1.00 98.69 108 VAL A C 1
ATOM 799 O O . VAL A 1 108 ? 2.581 0.354 2.286 1.00 98.69 108 VAL A O 1
ATOM 802 N N . ALA A 1 109 ? 4.138 -1.184 2.798 1.00 98.44 109 ALA A N 1
ATOM 803 C CA . ALA A 1 109 ? 5.271 -0.392 2.336 1.00 98.44 109 ALA A CA 1
ATOM 804 C C . ALA A 1 109 ? 6.270 -1.209 1.509 1.00 98.44 109 ALA A C 1
ATOM 806 O O . ALA A 1 109 ? 6.450 -2.407 1.724 1.00 98.44 109 ALA A O 1
ATOM 807 N N . VAL A 1 110 ? 6.966 -0.530 0.601 1.00 98.12 110 VAL A N 1
ATOM 808 C CA . VAL A 1 110 ? 8.174 -1.021 -0.076 1.00 98.12 110 VAL A CA 1
ATOM 809 C C . VAL A 1 110 ? 9.321 -0.067 0.219 1.00 98.12 110 VAL A C 1
ATOM 811 O O . VAL A 1 110 ? 9.129 1.146 0.247 1.00 98.12 110 VAL A O 1
ATOM 814 N N . ALA A 1 111 ? 10.528 -0.596 0.413 1.00 96.88 111 ALA A N 1
ATOM 815 C CA . ALA A 1 111 ? 11.705 0.235 0.668 1.00 96.88 111 ALA A CA 1
ATOM 816 C C . ALA A 1 111 ? 12.245 0.917 -0.604 1.00 96.88 111 ALA A C 1
ATOM 818 O O . ALA A 1 111 ? 13.106 1.797 -0.522 1.00 96.88 111 ALA A O 1
ATOM 819 N N . ARG A 1 112 ? 11.806 0.467 -1.786 1.00 96.44 112 ARG A N 1
ATOM 820 C CA . ARG A 1 112 ? 12.278 0.932 -3.094 1.00 96.44 112 ARG A CA 1
ATOM 821 C C . ARG A 1 112 ? 11.284 0.557 -4.193 1.00 96.44 112 ARG A C 1
ATOM 823 O O . ARG A 1 112 ? 10.891 -0.606 -4.277 1.00 96.44 112 ARG A O 1
ATOM 830 N N . ASP A 1 113 ? 10.995 1.492 -5.090 1.00 94.81 113 ASP A N 1
ATOM 831 C CA . ASP A 1 113 ? 10.356 1.236 -6.384 1.00 94.81 113 ASP A CA 1
ATOM 832 C C . ASP A 1 113 ? 11.116 1.937 -7.536 1.00 94.81 113 ASP A C 1
ATOM 834 O O . ASP A 1 113 ? 11.913 2.844 -7.291 1.00 94.81 113 ASP A O 1
ATOM 838 N N . PRO A 1 114 ? 10.956 1.494 -8.798 1.00 95.88 114 PRO A N 1
ATOM 839 C CA . PRO A 1 114 ? 11.770 1.975 -9.914 1.00 95.88 114 PRO A CA 1
ATOM 840 C C . PRO A 1 114 ? 11.116 3.097 -10.745 1.00 95.88 114 PRO A C 1
ATOM 842 O O . PRO A 1 114 ? 11.498 3.281 -11.902 1.00 95.88 114 PRO A O 1
ATOM 845 N N . TYR A 1 115 ? 10.117 3.824 -10.228 1.00 93.12 115 TYR A N 1
ATOM 846 C CA . TYR A 1 115 ? 9.352 4.791 -11.038 1.00 93.12 115 TYR A CA 1
ATOM 847 C C . TYR A 1 115 ? 9.901 6.222 -11.033 1.00 93.12 115 TYR A C 1
ATOM 849 O O . TYR A 1 115 ? 9.427 7.063 -11.796 1.00 93.12 115 TYR A O 1
ATOM 857 N N . GLY A 1 116 ? 10.928 6.494 -10.231 1.00 91.50 116 GLY A N 1
ATOM 858 C CA . GLY A 1 116 ? 11.607 7.784 -10.158 1.00 91.50 116 GLY A CA 1
ATOM 859 C C . GLY A 1 116 ? 12.636 7.807 -9.032 1.00 91.50 116 GLY A C 1
ATOM 860 O O . GLY A 1 116 ? 12.763 6.840 -8.287 1.00 91.50 116 GLY A O 1
ATOM 861 N N . ALA A 1 117 ? 13.368 8.916 -8.893 1.00 90.56 117 ALA A N 1
ATOM 862 C CA . ALA A 1 117 ? 14.350 9.070 -7.815 1.00 90.56 117 ALA A CA 1
ATOM 863 C C . ALA A 1 117 ? 13.693 8.994 -6.425 1.00 90.56 117 ALA A C 1
ATOM 865 O O . ALA A 1 117 ? 14.218 8.317 -5.549 1.00 90.56 117 ALA A O 1
ATOM 866 N N . GLY A 1 118 ? 12.509 9.601 -6.262 1.00 89.94 118 GLY A N 1
ATOM 867 C CA . GLY A 1 118 ? 11.731 9.545 -5.022 1.00 89.94 118 GLY A CA 1
ATOM 868 C C . GLY A 1 118 ? 11.417 8.110 -4.600 1.00 89.94 118 GLY A C 1
ATOM 869 O O . GLY A 1 118 ? 11.861 7.670 -3.548 1.00 89.94 118 GLY A O 1
ATOM 870 N N . GLY A 1 119 ? 10.755 7.334 -5.461 1.00 92.19 119 GLY A N 1
ATOM 871 C CA . GLY A 1 119 ? 10.476 5.918 -5.195 1.00 92.19 119 GLY A CA 1
ATOM 872 C C . GLY A 1 119 ? 11.736 5.062 -5.012 1.00 92.19 119 GLY A C 1
ATOM 873 O O . GLY A 1 119 ? 11.776 4.155 -4.176 1.00 92.19 119 GLY A O 1
ATOM 874 N N . TRP A 1 120 ? 12.818 5.380 -5.729 1.00 95.88 120 TRP A N 1
ATOM 875 C CA . TRP A 1 120 ? 14.077 4.646 -5.617 1.00 95.88 120 TRP A CA 1
ATOM 876 C C . TRP A 1 120 ? 14.788 4.889 -4.284 1.00 95.88 120 TRP A C 1
ATOM 878 O O . TRP A 1 120 ? 15.362 3.955 -3.722 1.00 95.88 120 TRP A O 1
ATOM 888 N N . ASP A 1 121 ? 14.761 6.112 -3.763 1.00 94.81 121 ASP A N 1
ATOM 889 C CA . ASP A 1 121 ? 15.482 6.491 -2.547 1.00 94.81 121 ASP A CA 1
ATOM 890 C C . ASP A 1 121 ? 14.617 6.431 -1.288 1.00 94.81 121 ASP A C 1
ATOM 892 O O . ASP A 1 121 ? 15.146 6.138 -0.220 1.00 94.81 121 ASP A O 1
ATOM 896 N N . HIS A 1 122 ? 13.307 6.608 -1.415 1.00 95.19 122 HIS A N 1
ATOM 897 C CA . HIS A 1 122 ? 12.383 6.730 -0.288 1.00 95.19 122 HIS A CA 1
ATOM 898 C C . HIS A 1 122 ? 11.302 5.651 -0.264 1.00 95.19 122 HIS A C 1
ATOM 900 O O . HIS A 1 122 ? 10.628 5.516 0.749 1.00 95.19 122 HIS A O 1
ATOM 906 N N . GLY A 1 123 ? 11.142 4.860 -1.330 1.00 96.56 123 GLY A N 1
ATOM 907 C CA . GLY A 1 123 ? 10.108 3.830 -1.414 1.00 96.56 123 GLY A CA 1
ATOM 908 C C . GLY A 1 123 ? 8.691 4.398 -1.513 1.00 96.56 123 GLY A C 1
ATOM 909 O O . GLY A 1 123 ? 8.486 5.566 -1.838 1.00 96.56 123 GLY A O 1
ATOM 910 N N . HIS A 1 124 ? 7.700 3.563 -1.196 1.00 97.62 124 HIS A N 1
ATOM 911 C CA . HIS A 1 124 ? 6.290 3.959 -1.199 1.00 97.62 124 HIS A CA 1
ATOM 912 C C . HIS A 1 124 ? 5.508 3.268 -0.086 1.00 97.62 124 HIS A C 1
ATOM 914 O O . HIS A 1 124 ? 5.781 2.113 0.245 1.00 97.62 124 HIS A O 1
ATOM 920 N N . VAL A 1 125 ? 4.525 3.968 0.484 1.00 98.25 125 VAL A N 1
ATOM 921 C CA . VAL A 1 125 ? 3.697 3.470 1.590 1.00 98.25 125 VAL A CA 1
ATOM 922 C C . VAL A 1 125 ? 2.224 3.806 1.384 1.00 98.25 125 VAL A C 1
ATOM 924 O O . VAL A 1 125 ? 1.859 4.890 0.926 1.00 98.25 125 VAL A O 1
ATOM 927 N N . GLY A 1 126 ? 1.371 2.860 1.756 1.00 98.19 126 GLY A N 1
ATOM 928 C CA . GLY A 1 126 ? -0.071 3.012 1.857 1.00 98.19 126 GLY A CA 1
ATOM 929 C C . GLY A 1 126 ? -0.602 2.449 3.172 1.00 98.19 126 GLY A C 1
ATOM 930 O O . GLY A 1 126 ? 0.142 1.960 4.022 1.00 98.19 126 GLY A O 1
ATOM 931 N N . LEU A 1 127 ? -1.917 2.514 3.328 1.00 98.50 127 LEU A N 1
ATOM 932 C CA . LEU A 1 127 ? -2.660 1.982 4.459 1.00 98.50 127 LEU A CA 1
ATOM 933 C C . LEU A 1 127 ? -3.565 0.848 3.982 1.00 98.50 127 LEU A C 1
ATOM 935 O O . LEU A 1 127 ? -4.355 1.048 3.055 1.00 98.50 127 LEU A O 1
ATOM 939 N N . TYR A 1 128 ? -3.502 -0.317 4.623 1.00 98.81 128 TYR A N 1
ATOM 940 C CA . TYR A 1 128 ? -4.480 -1.369 4.368 1.00 98.81 128 TYR A CA 1
ATOM 941 C C . TYR A 1 128 ? -5.822 -0.999 5.007 1.00 98.81 128 TYR A C 1
ATOM 943 O O . TYR A 1 128 ? -5.903 -0.743 6.209 1.00 98.81 128 TYR A O 1
ATOM 951 N N . VAL A 1 129 ? -6.881 -0.942 4.198 1.00 98.69 129 VAL A N 1
ATOM 952 C CA . VAL A 1 129 ? -8.206 -0.449 4.621 1.00 98.69 129 VAL A CA 1
ATOM 953 C C . VAL A 1 129 ? -9.270 -1.543 4.685 1.00 98.69 129 VAL A C 1
ATOM 955 O O . VAL A 1 129 ? -10.451 -1.235 4.842 1.00 98.69 129 VAL A O 1
ATOM 958 N N . GLY A 1 130 ? -8.852 -2.805 4.587 1.00 98.50 130 GLY A N 1
ATOM 959 C CA . GLY A 1 130 ? -9.747 -3.954 4.549 1.00 98.50 130 GLY A CA 1
ATOM 960 C C . GLY A 1 130 ? -10.284 -4.253 3.154 1.00 98.50 130 GLY A C 1
ATOM 961 O O . GLY A 1 130 ? -10.185 -3.434 2.232 1.00 98.50 130 GLY A O 1
ATOM 962 N N . ASP A 1 131 ? -10.877 -5.437 3.028 1.00 98.00 131 ASP A N 1
ATOM 963 C CA . ASP A 1 131 ? -11.529 -5.929 1.809 1.00 98.00 131 ASP A CA 1
ATOM 964 C C . ASP A 1 131 ? -10.575 -5.924 0.601 1.00 98.00 131 ASP A C 1
ATOM 966 O O . ASP A 1 131 ? -10.883 -5.345 -0.446 1.00 98.00 131 ASP A O 1
ATOM 970 N N . ASP A 1 132 ? -9.375 -6.487 0.787 1.00 98.00 132 ASP A N 1
ATOM 971 C CA . ASP A 1 132 ? -8.332 -6.577 -0.241 1.00 98.00 132 ASP A CA 1
ATOM 972 C C . ASP A 1 132 ? -7.998 -5.226 -0.885 1.00 98.00 132 ASP A C 1
ATOM 974 O O . ASP A 1 132 ? -7.749 -5.133 -2.090 1.00 98.00 132 ASP A O 1
ATOM 978 N N . ALA A 1 133 ? -8.001 -4.145 -0.099 1.00 98.56 133 ALA A N 1
ATOM 979 C CA . ALA A 1 133 ? -7.743 -2.807 -0.606 1.00 98.56 133 ALA A CA 1
ATOM 980 C C . ALA A 1 133 ? -6.706 -2.034 0.210 1.00 98.56 133 ALA A C 1
ATOM 982 O O . ALA A 1 133 ? -6.687 -2.045 1.442 1.00 98.56 133 ALA A O 1
ATOM 983 N N . VAL A 1 134 ? -5.889 -1.276 -0.517 1.00 98.69 134 VAL A N 1
ATOM 984 C CA . VAL A 1 134 ? -4.932 -0.313 0.028 1.00 98.69 134 VAL A CA 1
ATOM 985 C C . VAL A 1 134 ? -5.353 1.085 -0.401 1.00 98.69 134 VAL A C 1
ATOM 987 O O . VAL A 1 134 ? -5.774 1.302 -1.542 1.00 98.69 134 VAL A O 1
ATOM 990 N N . MET A 1 135 ? -5.243 2.037 0.518 1.00 98.56 135 MET A N 1
ATOM 991 C CA . MET A 1 135 ? -5.284 3.456 0.196 1.00 98.56 135 MET A CA 1
ATOM 992 C C . MET A 1 135 ? -3.883 4.045 0.248 1.00 98.56 135 MET A C 1
ATOM 994 O O . MET A 1 135 ? -3.163 3.845 1.221 1.00 98.56 135 MET A O 1
ATOM 998 N N . ASP A 1 136 ? -3.506 4.784 -0.783 1.00 97.44 136 ASP A N 1
ATOM 999 C CA . ASP A 1 136 ? -2.217 5.458 -0.869 1.00 97.44 136 ASP A CA 1
ATOM 1000 C C . ASP A 1 136 ? -2.367 6.872 -1.436 1.00 97.44 136 ASP A C 1
ATOM 1002 O O . ASP A 1 136 ? -3.385 7.226 -2.043 1.00 97.44 136 ASP A O 1
ATOM 1006 N N . CYS A 1 137 ? -1.341 7.692 -1.210 1.00 94.88 137 CYS A N 1
ATOM 1007 C CA . CYS A 1 137 ? -1.208 9.013 -1.808 1.00 94.88 137 CYS A CA 1
ATOM 1008 C C . CYS A 1 137 ?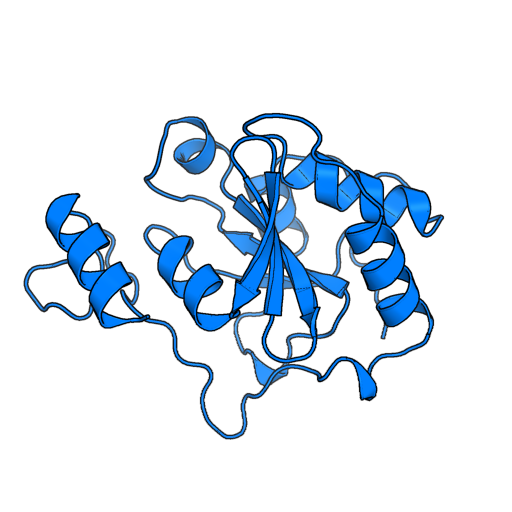 -0.057 8.989 -2.814 1.00 94.88 137 CYS A C 1
ATOM 1010 O O . CYS A 1 137 ? 1.085 8.765 -2.428 1.00 94.88 137 CYS A O 1
ATOM 1012 N N . VAL A 1 138 ? -0.354 9.228 -4.088 1.00 91.31 138 VAL A N 1
ATOM 1013 C CA . VAL A 1 138 ? 0.625 9.261 -5.184 1.00 91.31 138 VAL A CA 1
ATOM 1014 C C . VAL A 1 138 ? 0.238 10.360 -6.170 1.00 91.31 138 VAL A C 1
ATOM 1016 O O . VAL A 1 138 ? -0.952 10.613 -6.364 1.00 91.31 138 VAL A O 1
ATOM 1019 N N . ASP A 1 139 ? 1.218 11.044 -6.763 1.00 86.56 139 ASP A N 1
ATOM 1020 C CA . ASP A 1 139 ? 1.008 12.120 -7.747 1.00 86.56 139 ASP A CA 1
ATOM 1021 C C . ASP A 1 139 ? -0.018 13.180 -7.286 1.00 86.56 139 ASP A C 1
ATOM 1023 O O . ASP A 1 139 ? -0.910 13.599 -8.032 1.00 86.56 139 ASP A O 1
ATOM 1027 N N . GLY A 1 140 ? 0.034 13.552 -6.000 1.00 86.38 140 GLY A N 1
ATOM 1028 C CA . GLY A 1 140 ? -0.885 14.523 -5.401 1.00 86.38 140 GLY A CA 1
ATOM 1029 C C . GLY A 1 140 ? -2.344 14.054 -5.302 1.00 86.38 140 GLY A C 1
ATOM 1030 O O . GLY A 1 140 ? -3.250 14.882 -5.187 1.00 86.38 140 GLY A O 1
ATOM 1031 N N . ARG A 1 141 ? -2.607 12.742 -5.351 1.00 92.44 141 ARG A N 1
ATOM 1032 C CA . ARG A 1 141 ? -3.954 12.160 -5.268 1.00 92.44 141 ARG A CA 1
ATOM 1033 C C . ARG A 1 141 ? -4.003 11.028 -4.257 1.00 92.44 141 ARG A C 1
ATOM 1035 O O . ARG A 1 141 ? -3.136 10.164 -4.238 1.00 92.44 141 ARG A O 1
ATOM 1042 N N . VAL A 1 142 ? -5.081 10.997 -3.479 1.00 96.06 142 VAL A N 1
ATOM 1043 C CA . VAL A 1 142 ? -5.438 9.834 -2.663 1.00 96.06 142 VAL A CA 1
ATOM 1044 C C . VAL A 1 142 ? -6.311 8.917 -3.499 1.00 96.06 142 VAL A C 1
ATOM 1046 O O . VAL A 1 142 ? -7.258 9.371 -4.148 1.00 96.06 142 VAL A O 1
ATOM 1049 N N . ARG A 1 143 ? -6.009 7.626 -3.483 1.00 96.81 143 ARG A N 1
ATOM 1050 C CA . ARG A 1 143 ? -6.801 6.611 -4.177 1.00 96.81 143 ARG A CA 1
ATOM 1051 C C . ARG A 1 143 ? -6.979 5.383 -3.297 1.00 96.81 143 ARG A C 1
ATOM 1053 O O . ARG A 1 143 ? -6.241 5.182 -2.342 1.00 96.81 143 ARG A O 1
ATOM 1060 N N . ARG A 1 144 ? -7.963 4.560 -3.653 1.00 98.06 144 ARG A N 1
ATOM 1061 C CA . ARG A 1 144 ? -8.146 3.199 -3.143 1.00 98.06 144 ARG A CA 1
ATOM 1062 C C . ARG A 1 144 ? -7.928 2.245 -4.307 1.00 98.06 144 ARG A C 1
ATOM 1064 O O . ARG A 1 144 ? -8.548 2.419 -5.356 1.00 98.06 144 ARG A O 1
ATOM 1071 N N . VAL A 1 145 ? -7.050 1.268 -4.134 1.00 98.12 145 VAL A N 1
ATOM 1072 C CA . VAL A 1 145 ? -6.708 0.280 -5.162 1.00 98.12 145 VAL A CA 1
ATOM 1073 C C . VAL A 1 145 ? -6.742 -1.133 -4.580 1.00 98.12 145 VAL A C 1
ATOM 1075 O O . VAL A 1 145 ? -6.559 -1.290 -3.372 1.00 98.12 145 VAL A O 1
ATOM 1078 N N . PRO A 1 146 ? -6.965 -2.167 -5.412 1.00 98.25 146 PRO A N 1
ATOM 1079 C CA . PRO A 1 146 ? -6.840 -3.551 -4.969 1.00 98.25 146 PRO A CA 1
ATOM 1080 C C . PRO A 1 146 ? -5.439 -3.847 -4.420 1.00 98.25 146 PRO A C 1
ATOM 1082 O O . PRO A 1 146 ? -4.444 -3.389 -4.990 1.00 98.25 146 PRO A O 1
ATOM 1085 N N . LEU A 1 147 ? -5.362 -4.640 -3.353 1.00 98.50 147 LEU A N 1
ATOM 1086 C CA . LEU A 1 147 ? -4.128 -5.010 -2.662 1.00 98.50 147 LEU A CA 1
ATOM 1087 C C . LEU A 1 147 ? -3.141 -5.675 -3.623 1.00 98.50 147 LEU A C 1
ATOM 1089 O O . LEU A 1 147 ? -2.022 -5.197 -3.761 1.00 98.50 147 LEU A O 1
ATOM 1093 N N . GLU A 1 148 ? -3.566 -6.694 -4.371 1.00 98.12 148 GLU A N 1
ATOM 1094 C CA . GLU A 1 148 ? -2.715 -7.379 -5.358 1.00 98.12 148 GLU A CA 1
ATOM 1095 C C . GLU A 1 148 ? -2.112 -6.426 -6.393 1.00 98.12 148 GLU A C 1
ATOM 1097 O O . GLU A 1 148 ? -0.942 -6.549 -6.765 1.00 98.12 148 GLU A O 1
ATOM 1102 N N . LEU A 1 149 ? -2.904 -5.449 -6.854 1.00 98.31 149 LEU A N 1
ATOM 1103 C CA . LEU A 1 149 ? -2.421 -4.437 -7.787 1.00 98.31 149 LEU A CA 1
ATOM 1104 C C . LEU A 1 149 ? -1.344 -3.581 -7.128 1.00 98.31 149 LEU A C 1
ATOM 1106 O O . LEU A 1 149 ? -0.312 -3.350 -7.749 1.00 98.31 149 LEU A O 1
ATOM 1110 N N . TRP A 1 150 ? -1.576 -3.122 -5.898 1.00 98.38 150 TRP A N 1
ATOM 1111 C CA . TRP A 1 150 ? -0.615 -2.307 -5.160 1.00 98.38 150 TRP A CA 1
ATOM 1112 C C . TRP A 1 150 ? 0.688 -3.078 -4.907 1.00 98.38 150 TRP A C 1
ATOM 1114 O O . TRP A 1 150 ? 1.761 -2.601 -5.274 1.00 98.38 150 TRP A O 1
ATOM 1124 N N . LEU A 1 151 ? 0.592 -4.307 -4.384 1.00 98.50 151 LEU A N 1
ATOM 1125 C CA . LEU A 1 151 ? 1.732 -5.184 -4.100 1.00 98.50 151 LEU A CA 1
ATOM 1126 C C . LEU A 1 151 ? 2.541 -5.498 -5.363 1.00 98.50 151 LEU A C 1
ATOM 1128 O O . LEU A 1 151 ? 3.767 -5.534 -5.324 1.00 98.50 151 LEU A O 1
ATOM 1132 N N . SER A 1 152 ? 1.871 -5.720 -6.493 1.00 98.38 152 SER A N 1
ATOM 1133 C CA . SER A 1 152 ? 2.539 -6.021 -7.764 1.00 98.38 152 SER A CA 1
ATOM 1134 C C . SER A 1 152 ? 3.144 -4.777 -8.412 1.00 98.38 152 SER A C 1
ATOM 1136 O O . SER A 1 152 ? 4.222 -4.852 -8.991 1.00 98.38 152 SER A O 1
ATOM 1138 N N . ALA A 1 153 ? 2.463 -3.631 -8.325 1.00 97.56 153 ALA A N 1
ATOM 1139 C CA . ALA A 1 153 ? 2.930 -2.388 -8.926 1.00 97.56 153 ALA A CA 1
ATOM 1140 C C . ALA A 1 153 ? 4.112 -1.790 -8.158 1.00 97.56 153 ALA A C 1
ATOM 1142 O O . ALA A 1 153 ? 5.061 -1.348 -8.790 1.00 97.56 153 ALA A O 1
ATOM 1143 N N . TYR A 1 154 ? 4.093 -1.785 -6.826 1.00 97.81 154 TYR A N 1
ATOM 1144 C CA . TYR A 1 154 ? 5.180 -1.205 -6.030 1.00 97.81 154 TYR A CA 1
ATOM 1145 C C . TYR A 1 154 ? 6.255 -2.222 -5.650 1.00 97.81 154 TYR A C 1
ATOM 1147 O O . TYR A 1 154 ? 7.421 -1.858 -5.527 1.00 97.81 154 TYR A O 1
ATOM 1155 N N . GLY A 1 155 ? 5.909 -3.509 -5.573 1.00 97.88 155 GLY A N 1
ATOM 1156 C CA . GLY A 1 155 ? 6.842 -4.593 -5.261 1.00 97.88 155 GLY A CA 1
ATOM 1157 C C . GLY A 1 155 ? 7.808 -4.963 -6.389 1.00 97.88 155 GLY A C 1
ATOM 1158 O O . GLY A 1 155 ? 8.253 -6.105 -6.474 1.00 97.88 155 GLY A O 1
ATOM 1159 N N . VAL A 1 156 ? 8.087 -4.048 -7.319 1.00 97.94 156 VAL A N 1
ATOM 1160 C CA . VAL A 1 156 ? 8.876 -4.358 -8.517 1.00 97.94 156 VAL A CA 1
ATOM 1161 C C . VAL A 1 156 ? 10.359 -4.491 -8.201 1.00 97.94 156 VAL A C 1
ATOM 1163 O O . VAL A 1 156 ? 11.020 -5.334 -8.801 1.00 97.94 156 VAL A O 1
ATOM 1166 N N . ALA A 1 157 ? 10.873 -3.670 -7.283 1.00 97.75 157 ALA A N 1
ATOM 1167 C CA . ALA A 1 157 ? 12.293 -3.614 -6.925 1.00 97.75 157 ALA A CA 1
ATOM 1168 C C . ALA A 1 157 ? 12.587 -4.034 -5.473 1.00 97.75 157 ALA A C 1
ATOM 1170 O O . ALA A 1 157 ? 13.752 -4.155 -5.101 1.00 97.75 157 ALA A O 1
ATOM 1171 N N . SER A 1 158 ? 11.553 -4.212 -4.650 1.00 97.38 158 SER A N 1
ATOM 1172 C CA . SER A 1 158 ? 11.645 -4.604 -3.243 1.00 97.38 158 SER A CA 1
ATOM 1173 C C . SER A 1 158 ? 10.384 -5.363 -2.857 1.00 97.38 158 SER A C 1
ATOM 1175 O O . SER A 1 158 ? 9.290 -4.941 -3.224 1.00 97.38 158 SER A O 1
ATOM 1177 N N . GLU A 1 159 ? 10.518 -6.421 -2.060 1.00 97.56 159 GLU A N 1
ATOM 1178 C CA . GLU A 1 159 ? 9.372 -7.120 -1.477 1.00 97.56 159 GLU A CA 1
ATOM 1179 C C . GLU A 1 159 ? 8.507 -6.150 -0.638 1.00 97.56 159 GLU A C 1
ATOM 1181 O O . GLU A 1 159 ? 9.044 -5.429 0.214 1.00 97.56 159 GLU A O 1
ATOM 1186 N N . PRO A 1 160 ? 7.181 -6.088 -0.874 1.00 98.31 160 PRO A N 1
ATOM 1187 C CA . PRO A 1 160 ? 6.261 -5.370 -0.001 1.00 98.31 160 PRO A CA 1
ATOM 1188 C C . PRO A 1 160 ? 6.148 -6.029 1.372 1.00 98.31 160 PRO A C 1
ATOM 1190 O O . PRO A 1 160 ? 6.017 -7.246 1.471 1.00 98.31 160 PRO A O 1
ATOM 1193 N N . ARG A 1 161 ? 6.124 -5.212 2.423 1.00 98.62 161 ARG A N 1
ATOM 1194 C CA . ARG A 1 161 ? 5.965 -5.652 3.815 1.00 98.62 161 ARG A CA 1
ATOM 1195 C C . ARG A 1 161 ? 4.909 -4.812 4.521 1.00 98.62 161 ARG A C 1
ATOM 1197 O O . ARG A 1 161 ? 4.611 -3.693 4.094 1.00 98.62 161 ARG A O 1
ATOM 1204 N N . TRP A 1 162 ? 4.382 -5.311 5.633 1.00 98.69 162 TRP A N 1
ATOM 1205 C CA . TRP A 1 162 ? 3.428 -4.571 6.465 1.00 98.69 162 TRP A CA 1
ATOM 1206 C C . TRP A 1 162 ? 3.669 -4.724 7.957 1.00 98.69 162 TRP A C 1
ATOM 1208 O O . TRP A 1 162 ? 4.395 -5.606 8.425 1.00 98.69 162 TRP A O 1
ATOM 1218 N N . GLY A 1 163 ? 3.048 -3.816 8.702 1.00 98.38 163 GLY A N 1
ATOM 1219 C CA . GLY A 1 163 ? 3.009 -3.849 10.151 1.00 98.38 163 GLY A CA 1
ATOM 1220 C C . GLY A 1 163 ? 2.371 -2.604 10.752 1.00 98.38 163 GLY A C 1
ATOM 1221 O O . GLY A 1 163 ? 1.756 -1.778 10.068 1.00 98.38 163 GLY A O 1
ATOM 1222 N N . TRP A 1 164 ? 2.488 -2.493 12.070 1.00 97.62 164 TRP A N 1
ATOM 1223 C CA . TRP A 1 164 ? 1.886 -1.417 12.845 1.00 97.62 164 TRP A CA 1
ATOM 1224 C C . TRP A 1 164 ? 2.795 -0.196 12.894 1.00 97.62 164 TRP A C 1
ATOM 1226 O O . TRP A 1 164 ? 3.878 -0.251 13.479 1.00 97.62 164 TRP A O 1
ATOM 1236 N N . LEU A 1 165 ? 2.330 0.928 12.343 1.00 96.38 165 LEU A N 1
ATOM 1237 C CA . LEU A 1 165 ? 3.053 2.196 12.415 1.00 96.38 165 LEU A CA 1
ATOM 1238 C C . LEU A 1 165 ? 3.369 2.551 13.877 1.00 96.38 165 LEU A C 1
ATOM 1240 O O . LEU A 1 165 ? 2.486 2.535 14.737 1.00 96.38 165 LEU A O 1
ATOM 1244 N N . GLY A 1 166 ? 4.636 2.853 14.168 1.00 94.38 166 GLY A N 1
ATOM 1245 C CA . GLY A 1 166 ? 5.073 3.171 15.530 1.00 94.38 166 GLY A CA 1
ATOM 1246 C C . GLY A 1 166 ? 5.025 1.992 16.507 1.00 94.38 166 GLY A C 1
ATOM 1247 O O . GLY A 1 166 ? 5.074 2.221 17.712 1.00 94.38 166 GLY A O 1
ATOM 1248 N N . ALA A 1 167 ? 4.890 0.753 16.015 1.00 93.50 167 ALA A N 1
ATOM 1249 C CA . ALA A 1 167 ? 4.635 -0.447 16.816 1.00 93.50 167 ALA A CA 1
ATOM 1250 C C . ALA A 1 167 ? 3.342 -0.374 17.664 1.00 93.50 167 ALA A C 1
ATOM 1252 O O . ALA A 1 167 ? 3.234 -1.019 18.709 1.00 93.50 167 ALA A O 1
ATOM 1253 N N . ILE A 1 168 ? 2.345 0.400 17.214 1.00 92.25 168 ILE A N 1
ATOM 1254 C CA . ILE A 1 168 ? 1.057 0.571 17.903 1.00 92.25 168 ILE A CA 1
ATOM 1255 C C . ILE A 1 168 ? -0.003 -0.331 17.261 1.00 92.25 168 ILE A C 1
ATOM 1257 O O . ILE A 1 168 ? -0.520 -0.025 16.188 1.00 92.25 168 ILE A O 1
ATOM 1261 N N . SER A 1 169 ? -0.361 -1.426 17.938 1.00 95.19 169 SER A N 1
ATOM 1262 C CA . SER A 1 169 ? -1.456 -2.298 17.491 1.00 95.19 169 SER A CA 1
ATOM 1263 C C . SER A 1 169 ? -2.814 -1.612 17.629 1.00 95.19 169 SER A C 1
ATOM 1265 O O . SER A 1 169 ? -3.134 -1.080 18.694 1.00 95.19 169 SER A O 1
ATOM 1267 N N . LEU A 1 170 ? -3.621 -1.655 16.564 1.00 94.75 170 LEU A N 1
ATOM 1268 C CA . LEU A 1 170 ? -5.008 -1.163 16.560 1.00 94.75 170 LEU A CA 1
ATOM 1269 C C . LEU A 1 170 ? -6.056 -2.278 16.664 1.00 94.75 170 LEU A C 1
ATOM 1271 O O . LEU A 1 170 ? -7.240 -1.962 16.823 1.00 94.75 170 LEU A O 1
ATOM 1275 N N . ALA A 1 171 ? -5.624 -3.532 16.503 1.00 88.31 171 ALA A N 1
ATOM 1276 C CA . ALA A 1 171 ? -6.449 -4.733 16.609 1.00 88.31 171 ALA A CA 1
ATOM 1277 C C . ALA A 1 171 ? -6.809 -5.061 18.063 1.00 88.31 1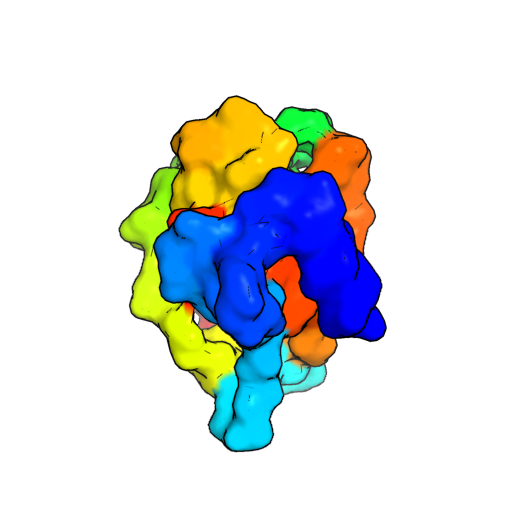71 ALA A C 1
ATOM 1279 O O . ALA A 1 171 ? -5.949 -4.830 18.947 1.00 88.31 171 ALA A O 1
#